Protein AF-A0A959YAI0-F1 (afdb_monomer)

Mean predicted aligned error: 2.91 Å

Foldseek 3Di:
DVLLVVQVVLLVVVLVVVLVPDDPDPVCVVLNVLVPPDDPLPQLSVQLVVCVVVVHDSNVCSVVSVVRVSVVSVVD

Structure (mmCIF, N/CA/C/O backbone):
data_AF-A0A959YAI0-F1
#
_entry.id   AF-A0A959YAI0-F1
#
loop_
_atom_site.group_PDB
_atom_site.id
_atom_site.type_symbol
_atom_site.label_atom_id
_atom_site.label_alt_id
_atom_site.label_comp_id
_atom_site.label_asym_id
_atom_site.label_entity_id
_atom_site.label_seq_id
_atom_site.pdbx_PDB_ins_code
_atom_site.Cartn_x
_atom_site.Cartn_y
_atom_site.Cartn_z
_atom_site.occupancy
_atom_site.B_iso_or_equiv
_atom_site.auth_seq_id
_atom_site.auth_comp_id
_atom_site.auth_asym_id
_atom_site.auth_atom_id
_atom_site.pdbx_PDB_model_num
ATOM 1 N N . MET A 1 1 ? -1.880 1.256 19.604 1.00 65.12 1 MET A N 1
ATOM 2 C CA . MET A 1 1 ? -0.794 0.635 18.805 1.00 65.12 1 MET A CA 1
ATOM 3 C C . MET A 1 1 ? -1.289 -0.506 17.918 1.00 65.12 1 MET A C 1
ATOM 5 O O . MET A 1 1 ? -0.753 -0.675 16.834 1.00 65.12 1 MET A O 1
ATOM 9 N N . GLU A 1 2 ? -2.323 -1.246 18.321 1.00 80.50 2 GLU A N 1
ATOM 10 C CA . GLU A 1 2 ? -2.871 -2.381 17.561 1.00 80.50 2 GLU A CA 1
ATOM 11 C C . GLU A 1 2 ? -3.462 -2.006 16.187 1.00 80.50 2 GLU A C 1
ATOM 13 O O . GLU A 1 2 ? -3.082 -2.603 15.185 1.00 80.50 2 GLU A O 1
ATOM 18 N N . VAL A 1 3 ? -4.277 -0.945 16.106 1.00 81.50 3 VAL A N 1
ATOM 19 C CA . VAL A 1 3 ? -4.871 -0.458 14.838 1.00 81.50 3 VAL A CA 1
ATOM 20 C C . VAL A 1 3 ? -3.804 -0.104 13.795 1.00 81.50 3 VAL A C 1
ATOM 22 O O . VAL A 1 3 ? -3.905 -0.487 12.633 1.00 81.50 3 VAL A O 1
ATOM 25 N N . LEU A 1 4 ? -2.729 0.568 14.219 1.00 86.56 4 LEU A N 1
ATOM 26 C CA . LEU A 1 4 ? -1.626 0.936 13.329 1.00 86.56 4 LEU A CA 1
ATOM 27 C C . LEU A 1 4 ? -0.892 -0.298 12.783 1.00 86.56 4 LEU A C 1
ATOM 29 O O . LEU A 1 4 ? -0.495 -0.319 11.621 1.00 86.56 4 LEU A O 1
ATOM 33 N N . ASN A 1 5 ? -0.725 -1.334 13.610 1.00 89.25 5 ASN A N 1
ATOM 34 C CA . ASN A 1 5 ? -0.122 -2.593 13.178 1.00 89.25 5 ASN A CA 1
ATOM 35 C C . ASN A 1 5 ? -1.021 -3.335 12.179 1.00 89.25 5 ASN A C 1
ATOM 37 O O . ASN A 1 5 ? -0.503 -3.872 11.202 1.00 89.25 5 ASN A O 1
ATOM 41 N N . ALA A 1 6 ? -2.342 -3.323 12.384 1.00 92.81 6 ALA A N 1
ATOM 42 C CA . ALA A 1 6 ? -3.300 -3.917 11.453 1.00 92.81 6 ALA A CA 1
ATOM 43 C C . ALA A 1 6 ? -3.277 -3.213 10.087 1.00 92.81 6 ALA A C 1
ATOM 45 O O . ALA A 1 6 ? -3.169 -3.869 9.054 1.00 92.81 6 ALA A O 1
ATOM 46 N N . HIS A 1 7 ? -3.283 -1.877 10.072 1.00 95.62 7 HIS A N 1
ATOM 47 C CA . HIS A 1 7 ? -3.151 -1.102 8.833 1.00 95.62 7 HIS A CA 1
ATOM 48 C C . HIS A 1 7 ? -1.830 -1.343 8.125 1.00 95.62 7 HIS A C 1
ATOM 50 O O . HIS A 1 7 ? -1.822 -1.532 6.913 1.00 95.62 7 HIS A O 1
ATOM 56 N N . ARG A 1 8 ? -0.721 -1.424 8.868 1.00 94.38 8 ARG A N 1
ATOM 57 C CA . ARG A 1 8 ? 0.571 -1.780 8.276 1.00 94.38 8 ARG A CA 1
ATOM 58 C C . ARG A 1 8 ? 0.508 -3.143 7.588 1.00 94.38 8 ARG A C 1
ATOM 60 O O . ARG A 1 8 ? 0.959 -3.254 6.458 1.00 94.38 8 ARG A O 1
ATOM 67 N N . ALA A 1 9 ? -0.087 -4.153 8.224 1.00 95.06 9 ALA A N 1
ATOM 68 C CA . ALA A 1 9 ? -0.22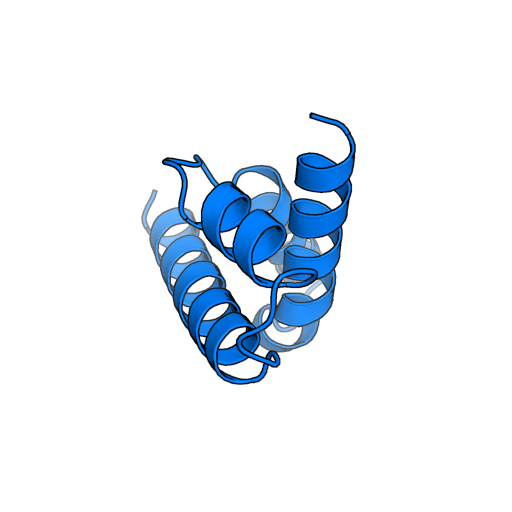2 -5.477 7.618 1.00 95.06 9 ALA A CA 1
ATOM 69 C C . ALA A 1 9 ? -1.033 -5.445 6.309 1.00 95.06 9 ALA A C 1
ATOM 71 O O . ALA A 1 9 ? -0.619 -6.058 5.328 1.00 95.06 9 ALA A O 1
ATOM 72 N N . ARG A 1 10 ? -2.137 -4.684 6.263 1.00 96.56 10 ARG A N 1
ATOM 73 C CA . ARG A 1 10 ? -2.931 -4.489 5.034 1.00 96.56 10 ARG A CA 1
ATOM 74 C C . ARG A 1 10 ? -2.124 -3.811 3.926 1.00 96.56 10 ARG A C 1
ATOM 76 O O . ARG A 1 10 ? -2.169 -4.253 2.782 1.00 96.56 10 ARG A O 1
ATOM 83 N N . ILE A 1 11 ? -1.373 -2.763 4.273 1.00 97.31 11 ILE A N 1
ATOM 84 C CA . ILE A 1 11 ? -0.522 -2.019 3.334 1.00 97.31 11 ILE A CA 1
ATOM 85 C C . ILE A 1 11 ? 0.547 -2.936 2.739 1.00 97.31 11 ILE A C 1
ATOM 87 O O . ILE A 1 11 ? 0.681 -2.976 1.521 1.00 97.31 11 ILE A O 1
ATOM 91 N N . GLU A 1 12 ? 1.266 -3.699 3.567 1.00 95.94 12 GLU A N 1
ATOM 92 C CA . GLU A 1 12 ? 2.318 -4.601 3.076 1.00 95.94 12 GLU A CA 1
ATOM 93 C C . GLU A 1 12 ? 1.741 -5.724 2.207 1.00 95.94 12 GLU A C 1
ATOM 95 O O . GLU A 1 12 ? 2.266 -6.002 1.132 1.00 95.94 12 GLU A O 1
ATOM 100 N N . ALA A 1 13 ? 0.613 -6.323 2.605 1.00 96.69 13 ALA A N 1
ATOM 101 C CA . ALA A 1 13 ? -0.052 -7.340 1.792 1.00 96.69 13 ALA A CA 1
ATOM 102 C C . ALA A 1 13 ? -0.470 -6.787 0.418 1.00 96.69 13 ALA A C 1
ATOM 104 O O . ALA A 1 13 ? -0.260 -7.427 -0.614 1.00 96.69 13 ALA A O 1
ATOM 105 N N . ARG A 1 14 ? -1.027 -5.569 0.389 1.00 97.19 14 ARG A N 1
ATOM 106 C CA . ARG A 1 14 ? -1.420 -4.909 -0.858 1.00 97.19 14 ARG A CA 1
ATOM 107 C C . ARG A 1 14 ? -0.214 -4.528 -1.719 1.00 97.19 14 ARG A C 1
ATOM 109 O O . ARG A 1 14 ? -0.308 -4.655 -2.942 1.00 97.19 14 ARG A O 1
ATOM 116 N N . LEU A 1 15 ? 0.876 -4.067 -1.102 1.00 95.94 15 LEU A N 1
ATOM 117 C CA . LEU A 1 15 ? 2.131 -3.725 -1.772 1.00 95.94 15 LEU A CA 1
ATOM 118 C C . LEU A 1 15 ? 2.741 -4.952 -2.445 1.00 95.94 15 LEU A C 1
ATOM 120 O O . LEU A 1 15 ? 3.040 -4.884 -3.633 1.00 95.94 15 LEU A O 1
ATOM 124 N N . GLN A 1 16 ? 2.825 -6.082 -1.741 1.00 95.25 16 GLN A N 1
ATOM 125 C CA . GLN A 1 16 ? 3.332 -7.325 -2.324 1.00 95.25 16 GLN A CA 1
ATOM 126 C C . GLN A 1 16 ? 2.469 -7.810 -3.487 1.00 95.25 16 GLN A C 1
ATOM 128 O O . GLN A 1 16 ? 2.995 -8.173 -4.537 1.00 95.25 16 GLN A O 1
ATOM 133 N N . ALA A 1 17 ? 1.140 -7.763 -3.345 1.00 96.50 17 ALA A N 1
ATOM 134 C CA . ALA A 1 17 ? 0.236 -8.107 -4.440 1.00 96.50 17 ALA A CA 1
ATOM 135 C C . ALA A 1 17 ? 0.418 -7.180 -5.656 1.00 96.50 17 ALA A C 1
ATOM 137 O O . ALA A 1 17 ? 0.335 -7.631 -6.796 1.00 96.50 17 ALA A O 1
ATOM 138 N N . TRP A 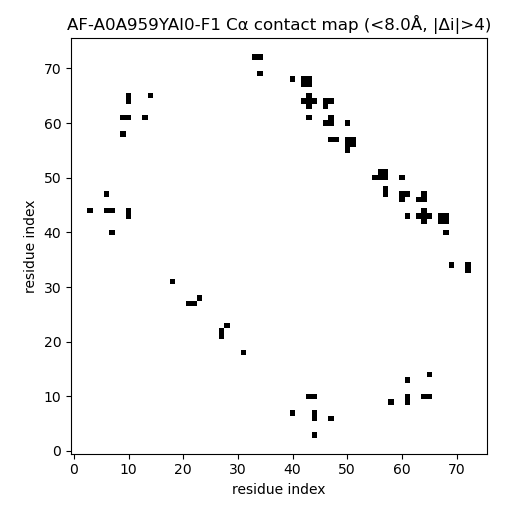1 18 ? 0.680 -5.888 -5.428 1.00 95.06 18 TRP A N 1
ATOM 139 C CA . TRP A 1 18 ? 0.969 -4.937 -6.500 1.00 95.06 18 TRP A CA 1
ATOM 140 C C . TRP A 1 18 ? 2.321 -5.213 -7.165 1.00 95.06 18 TRP A C 1
ATOM 142 O O . TRP A 1 18 ? 2.364 -5.330 -8.385 1.00 95.06 18 TRP A O 1
ATOM 152 N N . GLN A 1 19 ? 3.398 -5.383 -6.394 1.00 93.62 19 GLN A N 1
ATOM 153 C CA . GLN A 1 19 ? 4.730 -5.702 -6.918 1.00 93.62 19 GLN A CA 1
ATOM 154 C C . GLN A 1 19 ? 4.713 -6.991 -7.747 1.00 93.62 19 GLN A C 1
ATOM 156 O O . GLN A 1 19 ? 5.253 -7.010 -8.846 1.00 93.62 19 GLN A O 1
ATOM 161 N N . ALA A 1 20 ? 4.013 -8.029 -7.281 1.00 94.50 20 ALA A N 1
ATOM 162 C CA . ALA A 1 20 ? 3.854 -9.285 -8.014 1.00 94.50 20 A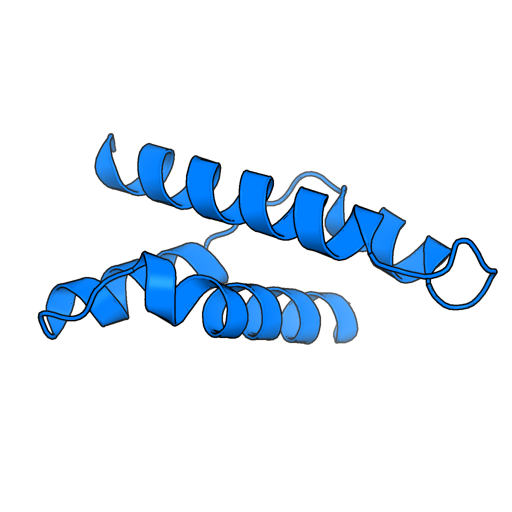LA A CA 1
ATOM 163 C C . ALA A 1 20 ? 3.080 -9.143 -9.339 1.00 94.50 20 ALA A C 1
ATOM 165 O O . ALA A 1 20 ? 3.130 -10.042 -10.175 1.00 94.50 20 ALA A O 1
ATOM 166 N N . SER A 1 21 ? 2.345 -8.042 -9.532 1.00 94.50 21 SER A N 1
ATOM 167 C CA . SER A 1 21 ? 1.631 -7.750 -10.780 1.00 94.50 21 SER A CA 1
ATOM 168 C C . SER A 1 21 ? 2.451 -6.932 -11.784 1.00 94.50 21 SER A C 1
ATOM 170 O O . SER A 1 21 ? 1.998 -6.736 -12.913 1.00 94.50 21 SER A O 1
ATOM 172 N N . LEU A 1 22 ? 3.629 -6.435 -11.391 1.00 91.25 22 LEU A N 1
ATOM 173 C CA . LEU A 1 22 ? 4.490 -5.634 -12.258 1.00 91.25 22 LEU A CA 1
ATOM 174 C C . LEU A 1 22 ? 5.348 -6.520 -13.176 1.00 91.25 22 LEU A C 1
ATOM 176 O O . LEU A 1 22 ? 5.724 -7.626 -12.786 1.00 91.25 22 LEU A O 1
ATOM 180 N N . PRO A 1 23 ? 5.698 -6.038 -14.383 1.00 93.88 23 PRO A N 1
ATOM 181 C CA . PRO A 1 23 ? 6.707 -6.683 -15.215 1.00 93.88 23 PRO A CA 1
ATOM 182 C C . PRO A 1 23 ? 8.062 -6.752 -14.502 1.00 93.88 23 PRO A C 1
ATOM 184 O O . PRO A 1 23 ? 8.501 -5.775 -13.897 1.00 93.88 23 PRO A O 1
ATOM 187 N N . ASP A 1 24 ? 8.744 -7.889 -14.617 1.00 88.75 24 ASP A N 1
ATOM 188 C CA . ASP A 1 24 ? 10.117 -8.054 -14.132 1.00 88.75 24 ASP A CA 1
ATOM 189 C C . ASP A 1 24 ? 11.107 -7.565 -15.202 1.00 88.75 24 ASP A C 1
ATOM 191 O O . ASP A 1 24 ? 11.638 -8.339 -16.001 1.00 88.75 24 ASP A O 1
ATOM 195 N N . ASP A 1 25 ? 11.270 -6.243 -15.289 1.00 94.12 25 ASP A N 1
ATOM 196 C CA . ASP A 1 25 ? 12.181 -5.589 -16.226 1.00 94.12 25 ASP A CA 1
ATOM 197 C C . ASP A 1 25 ? 12.998 -4.457 -15.574 1.00 94.12 25 ASP A C 1
ATOM 199 O O . ASP A 1 25 ? 12.813 -4.081 -14.412 1.00 94.12 25 ASP A O 1
ATOM 203 N N . GLY A 1 26 ? 13.938 -3.899 -16.343 1.00 93.44 26 GLY A N 1
ATOM 204 C CA . GLY A 1 26 ? 14.848 -2.858 -15.864 1.00 93.44 26 GLY A CA 1
ATOM 205 C C . GLY A 1 26 ? 14.178 -1.531 -15.485 1.00 93.44 26 GLY A C 1
ATOM 206 O O . GLY A 1 26 ? 14.830 -0.704 -14.851 1.00 93.44 26 GLY A O 1
ATOM 207 N N . LEU A 1 27 ? 12.910 -1.313 -15.853 1.00 93.00 27 LEU A N 1
ATOM 208 C CA . LEU A 1 27 ? 12.158 -0.118 -15.480 1.00 93.00 27 LEU A CA 1
ATOM 209 C C . LEU A 1 27 ? 11.496 -0.285 -14.107 1.00 93.00 27 LEU A C 1
ATOM 211 O O . LEU A 1 27 ? 11.567 0.629 -13.285 1.00 93.00 27 LEU A O 1
ATOM 215 N N . TYR A 1 28 ? 10.877 -1.438 -13.844 1.00 93.50 28 TYR A N 1
ATOM 216 C CA . TYR A 1 28 ? 10.125 -1.667 -12.603 1.00 93.50 28 TYR A CA 1
ATOM 217 C C . TYR A 1 28 ? 10.977 -2.222 -11.456 1.00 93.50 28 TYR A C 1
ATOM 219 O O . TYR A 1 28 ? 10.669 -1.949 -10.292 1.00 93.50 28 TYR A O 1
ATOM 227 N N . ALA A 1 29 ? 12.074 -2.931 -11.742 1.00 91.81 29 ALA A N 1
ATOM 228 C CA . ALA A 1 29 ? 12.942 -3.495 -10.704 1.00 91.81 29 ALA A CA 1
ATOM 229 C C . ALA A 1 29 ? 13.496 -2.443 -9.711 1.00 91.81 29 ALA A C 1
ATOM 231 O O . ALA A 1 29 ? 13.438 -2.686 -8.501 1.00 91.81 29 ALA A O 1
ATOM 232 N N . PRO A 1 30 ? 13.958 -1.246 -10.141 1.00 92.38 30 PRO A N 1
ATOM 233 C CA . PRO A 1 30 ? 14.388 -0.201 -9.208 1.00 92.38 30 PRO A CA 1
ATOM 234 C C . PRO A 1 30 ? 13.253 0.329 -8.322 1.00 92.38 30 PRO A C 1
ATOM 236 O O . PRO A 1 30 ? 13.476 0.636 -7.151 1.00 92.38 30 PRO A O 1
ATOM 239 N N . MET A 1 31 ? 12.029 0.415 -8.858 1.00 92.12 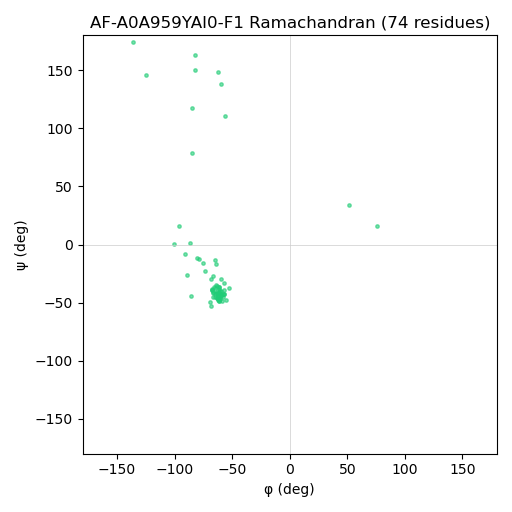31 MET A N 1
ATOM 240 C CA . MET A 1 31 ? 10.855 0.851 -8.095 1.00 92.12 31 MET A CA 1
ATOM 241 C C . MET A 1 31 ? 10.496 -0.164 -7.007 1.00 92.12 31 MET A C 1
ATOM 243 O O . MET A 1 31 ? 10.253 0.225 -5.866 1.00 92.12 31 MET A O 1
ATOM 247 N N . ALA A 1 32 ? 10.486 -1.457 -7.350 1.00 91.00 32 ALA A N 1
ATOM 248 C CA . ALA A 1 32 ? 10.238 -2.532 -6.395 1.00 91.00 32 ALA A CA 1
ATOM 249 C C . ALA A 1 32 ? 11.293 -2.532 -5.278 1.00 91.00 32 ALA A C 1
ATOM 251 O O . ALA A 1 32 ? 10.929 -2.512 -4.105 1.00 91.00 32 ALA A O 1
ATOM 252 N N . TYR A 1 33 ? 12.575 -2.424 -5.643 1.00 90.69 33 TYR A N 1
ATOM 253 C CA . TYR A 1 33 ? 13.683 -2.339 -4.691 1.00 90.69 33 TYR A CA 1
ATOM 254 C C . TYR A 1 33 ? 13.525 -1.185 -3.691 1.00 90.69 33 TYR A C 1
ATOM 256 O O . TYR A 1 33 ? 13.675 -1.395 -2.489 1.00 90.69 33 TYR A O 1
ATOM 264 N N . LEU A 1 34 ? 13.201 0.027 -4.161 1.00 91.75 34 LEU A N 1
ATOM 265 C CA . LEU A 1 34 ? 13.006 1.185 -3.280 1.00 91.75 34 LEU A CA 1
ATOM 266 C C . LEU A 1 34 ? 11.883 0.951 -2.265 1.00 91.75 34 LEU A C 1
ATOM 268 O O . LEU A 1 34 ? 12.015 1.315 -1.097 1.00 91.75 34 LEU A O 1
ATOM 272 N N . LEU A 1 35 ? 10.791 0.322 -2.698 1.00 91.75 35 LEU A N 1
ATOM 273 C CA . LEU A 1 35 ? 9.637 0.054 -1.844 1.00 91.75 35 LEU A CA 1
ATOM 274 C C . LEU A 1 35 ? 9.883 -1.064 -0.830 1.00 91.75 35 LEU A C 1
ATOM 276 O O . LEU A 1 35 ? 9.213 -1.059 0.202 1.00 91.75 35 LEU A O 1
ATOM 280 N N . ASP A 1 36 ? 10.835 -1.963 -1.082 1.00 91.56 36 ASP A N 1
ATOM 281 C CA . ASP A 1 36 ? 11.233 -3.038 -0.163 1.00 91.56 36 ASP A CA 1
ATOM 282 C C . ASP A 1 36 ? 12.185 -2.568 0.947 1.00 91.56 36 ASP A C 1
ATOM 284 O O . ASP A 1 36 ? 12.421 -3.285 1.925 1.00 91.56 36 ASP A O 1
ATOM 288 N N . LEU A 1 37 ? 12.733 -1.354 0.833 1.00 92.50 37 LEU A N 1
ATOM 289 C CA . LEU A 1 37 ? 13.573 -0.787 1.881 1.00 92.50 37 LEU A CA 1
ATOM 290 C C . LEU A 1 37 ? 12.782 -0.605 3.189 1.00 92.50 37 LEU A C 1
ATOM 292 O O . LEU A 1 37 ? 11.583 -0.309 3.166 1.00 92.50 37 LEU A O 1
ATOM 296 N N . PRO A 1 38 ? 13.441 -0.720 4.361 1.00 91.12 38 PRO A N 1
ATOM 297 C CA . PRO A 1 38 ? 12.777 -0.540 5.646 1.00 91.12 38 PRO A CA 1
ATOM 298 C C . PRO A 1 38 ? 12.077 0.821 5.752 1.00 91.12 38 PRO A C 1
ATOM 300 O O . PRO A 1 38 ? 12.715 1.866 5.881 1.00 91.12 38 PRO A O 1
ATOM 303 N N . ALA A 1 39 ? 10.745 0.802 5.761 1.00 90.12 39 ALA A N 1
ATOM 304 C CA . ALA A 1 39 ? 9.915 1.995 5.825 1.00 90.12 39 ALA A CA 1
ATOM 305 C C . ALA A 1 39 ? 8.938 1.927 7.002 1.00 90.12 39 ALA A C 1
ATOM 307 O O . ALA A 1 39 ? 8.410 0.879 7.366 1.00 90.12 39 ALA A O 1
ATOM 308 N N . LYS A 1 40 ? 8.649 3.086 7.601 1.00 91.06 40 LYS A N 1
ATOM 309 C CA . LYS A 1 40 ? 7.671 3.186 8.700 1.00 91.06 40 LYS A CA 1
ATOM 310 C C . LYS A 1 40 ? 6.217 3.172 8.214 1.00 91.06 40 LYS A C 1
ATOM 312 O O . LYS A 1 40 ? 5.318 3.078 9.044 1.00 91.06 40 LYS A O 1
ATOM 317 N N . ARG A 1 41 ? 5.988 3.337 6.903 1.00 93.81 41 ARG A N 1
ATOM 318 C CA . ARG A 1 41 ? 4.657 3.404 6.265 1.00 93.81 41 ARG A CA 1
ATOM 319 C C . ARG A 1 41 ? 3.702 4.420 6.912 1.00 93.81 41 ARG A C 1
ATOM 321 O O . ARG A 1 41 ? 2.495 4.216 6.968 1.00 93.81 41 ARG A O 1
ATOM 328 N N . VAL A 1 42 ? 4.238 5.536 7.412 1.00 94.62 42 VAL A N 1
ATOM 329 C CA . VAL A 1 42 ? 3.457 6.538 8.168 1.00 94.62 42 VAL A CA 1
ATOM 330 C C . VAL A 1 42 ? 2.388 7.193 7.294 1.00 94.62 42 VAL A C 1
ATOM 332 O O . VAL A 1 42 ? 1.261 7.377 7.741 1.00 94.62 42 VAL A O 1
ATOM 335 N N . ARG A 1 43 ? 2.730 7.530 6.046 1.00 95.88 43 ARG A N 1
ATOM 336 C CA . ARG A 1 43 ? 1.831 8.213 5.105 1.00 95.88 43 ARG A CA 1
ATOM 337 C C . ARG A 1 43 ? 0.662 7.328 4.658 1.00 95.88 43 ARG A C 1
ATOM 339 O O . ARG A 1 43 ? -0.468 7.757 4.867 1.00 95.88 43 ARG A O 1
ATOM 346 N N . PRO A 1 44 ? 0.880 6.100 4.145 1.00 97.44 44 PRO A N 1
ATOM 347 C CA . PRO A 1 44 ? -0.230 5.216 3.801 1.00 97.44 44 PRO A CA 1
ATOM 348 C C . PRO A 1 44 ? -1.087 4.864 5.025 1.00 97.44 44 PRO A C 1
ATOM 350 O O . PRO A 1 44 ? -2.310 4.846 4.924 1.00 97.44 44 PRO A O 1
ATOM 353 N N . ALA A 1 45 ? -0.492 4.678 6.210 1.00 96.94 45 ALA A N 1
ATOM 354 C CA . ALA A 1 45 ? -1.267 4.458 7.431 1.00 96.94 45 ALA A CA 1
ATOM 355 C C . ALA A 1 45 ? -2.144 5.667 7.805 1.00 96.94 45 ALA A C 1
ATOM 357 O O . ALA A 1 45 ? -3.292 5.486 8.204 1.00 96.94 45 ALA A O 1
ATOM 358 N N . ALA A 1 46 ? -1.639 6.895 7.647 1.00 96.81 46 ALA A N 1
ATOM 359 C CA . ALA A 1 46 ? -2.424 8.109 7.869 1.00 96.81 46 ALA A CA 1
ATOM 360 C C . ALA A 1 46 ? -3.599 8.226 6.885 1.00 96.81 46 ALA A C 1
ATOM 362 O O . ALA A 1 46 ? -4.678 8.659 7.282 1.00 96.81 46 ALA A O 1
ATOM 363 N N . THR A 1 47 ? -3.426 7.790 5.634 1.00 97.81 47 THR A N 1
ATOM 364 C CA . THR A 1 47 ? -4.510 7.719 4.643 1.00 97.81 47 THR A CA 1
ATOM 365 C C . THR A 1 47 ? -5.625 6.778 5.089 1.00 97.81 47 THR A C 1
ATOM 367 O O . THR A 1 47 ? -6.795 7.157 5.043 1.00 97.81 47 THR A O 1
ATOM 370 N N . LEU A 1 48 ? -5.275 5.577 5.564 1.00 98.00 48 LEU A N 1
ATOM 371 C CA . LEU A 1 48 ? -6.261 4.605 6.046 1.00 98.00 48 LEU A CA 1
ATOM 372 C C . LEU A 1 48 ? -6.989 5.109 7.296 1.00 98.00 48 LEU A C 1
ATOM 374 O O . LEU A 1 48 ? -8.215 5.069 7.344 1.00 98.00 48 LEU A O 1
ATOM 378 N N . LEU A 1 49 ? -6.257 5.672 8.261 1.00 96.69 49 LEU A N 1
ATOM 379 C CA . LEU A 1 49 ? -6.849 6.277 9.460 1.00 96.69 49 LEU A CA 1
ATOM 380 C C . LEU A 1 49 ? -7.778 7.449 9.116 1.00 96.69 49 LEU A C 1
ATOM 382 O O . LEU A 1 49 ? -8.827 7.606 9.733 1.00 96.69 49 LEU A O 1
ATOM 386 N N . GLY A 1 50 ? -7.412 8.268 8.126 1.00 97.00 50 GLY A N 1
ATOM 387 C CA . GLY A 1 50 ? -8.268 9.337 7.620 1.00 97.00 50 GLY A CA 1
ATOM 388 C C . GLY A 1 50 ? -9.565 8.796 7.020 1.00 97.00 50 GLY A C 1
ATOM 389 O O . GLY A 1 50 ? -10.631 9.336 7.293 1.00 97.00 50 GLY A O 1
ATOM 390 N N . CYS A 1 51 ? -9.495 7.701 6.257 1.00 97.75 51 CYS A N 1
ATOM 391 C CA . CYS A 1 51 ? -10.679 7.030 5.726 1.00 97.75 51 CYS A CA 1
ATOM 392 C C . CYS A 1 51 ? -11.618 6.561 6.852 1.00 97.75 51 CYS A C 1
ATOM 394 O O . CYS A 1 51 ? -12.804 6.892 6.830 1.00 97.75 51 CYS A O 1
ATOM 396 N N . GLU A 1 52 ? -11.081 5.883 7.872 1.00 96.31 52 GLU A N 1
ATOM 397 C CA . GLU A 1 52 ? -11.856 5.415 9.036 1.00 96.31 52 GLU A CA 1
ATOM 398 C C . GLU A 1 52 ? -12.487 6.560 9.818 1.00 96.31 52 GLU A C 1
ATOM 400 O O . GLU A 1 52 ? -13.643 6.468 10.228 1.00 96.31 52 GLU A O 1
ATOM 405 N N . LEU A 1 53 ? -11.742 7.651 10.013 1.00 97.31 53 LEU A N 1
ATOM 406 C CA . LEU A 1 53 ? -12.205 8.820 10.757 1.00 97.31 53 LEU A CA 1
ATOM 407 C C . LEU A 1 53 ? -13.495 9.403 10.163 1.00 97.31 53 LEU A C 1
ATOM 409 O O . LEU A 1 53 ? -14.343 9.900 10.902 1.00 97.31 53 LEU A O 1
ATOM 413 N N . PHE A 1 54 ? -13.659 9.313 8.843 1.00 97.56 54 PHE A N 1
ATOM 414 C CA . PHE A 1 54 ? -14.856 9.761 8.130 1.00 97.56 54 PHE A CA 1
ATOM 415 C C . PHE A 1 54 ? -15.864 8.630 7.854 1.00 97.56 54 PHE A C 1
ATOM 417 O O . PHE A 1 54 ? -16.767 8.800 7.036 1.00 97.56 54 PHE A O 1
ATOM 424 N N . GLY A 1 55 ? -15.741 7.488 8.540 1.00 97.50 55 GLY A N 1
ATOM 425 C CA . GLY A 1 55 ? -16.662 6.350 8.440 1.00 97.50 55 GLY A CA 1
ATOM 426 C C . GLY A 1 55 ? -16.497 5.505 7.174 1.00 97.50 55 GLY A C 1
ATOM 427 O O . GLY A 1 55 ? -17.404 4.753 6.819 1.00 97.50 55 GLY A O 1
ATOM 428 N N . GLY A 1 56 ? -15.375 5.648 6.469 1.00 97.44 56 GLY A N 1
ATOM 429 C CA . GLY A 1 56 ? -15.046 4.856 5.291 1.00 97.44 56 GLY A CA 1
ATOM 430 C C . GLY A 1 56 ? -14.434 3.497 5.632 1.00 97.44 56 GLY A C 1
ATOM 431 O O . GLY A 1 56 ? -13.951 3.264 6.738 1.00 97.44 56 GLY A O 1
ATOM 432 N N . ASP A 1 57 ? -14.447 2.605 4.642 1.00 97.25 57 ASP A N 1
ATOM 433 C CA . ASP A 1 57 ? -13.774 1.308 4.700 1.00 97.25 57 ASP A CA 1
ATOM 434 C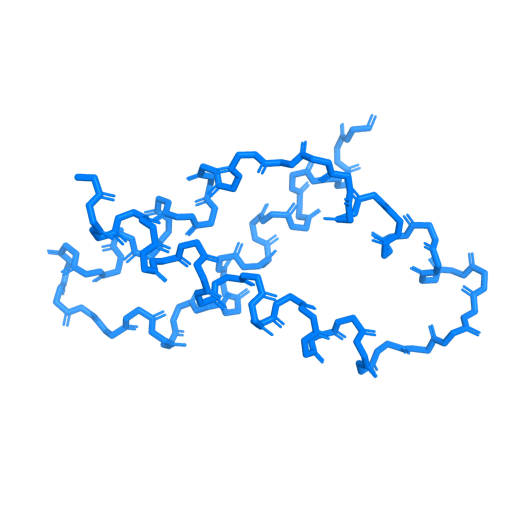 C . ASP A 1 57 ? -12.294 1.459 4.281 1.00 97.25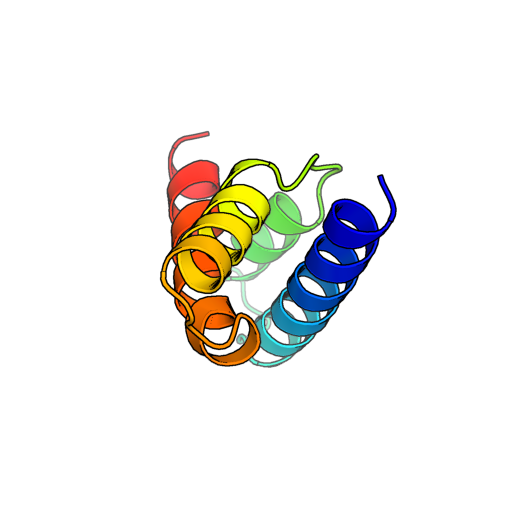 57 ASP A C 1
ATOM 436 O O . ASP A 1 57 ? -12.034 1.813 3.123 1.00 97.25 57 ASP A O 1
ATOM 440 N N . PRO A 1 58 ? -11.324 1.180 5.175 1.00 96.44 58 PRO A N 1
ATOM 441 C CA . PRO A 1 58 ? -9.891 1.239 4.881 1.00 96.44 58 PRO A CA 1
ATOM 442 C C . PRO A 1 58 ? -9.474 0.432 3.663 1.00 96.44 58 PRO A C 1
ATOM 444 O O . PRO A 1 58 ? -8.598 0.866 2.916 1.00 96.44 58 PRO A O 1
ATOM 447 N N . ASP A 1 59 ? -10.087 -0.732 3.445 1.00 96.44 59 ASP A N 1
ATOM 448 C CA . ASP A 1 59 ? -9.673 -1.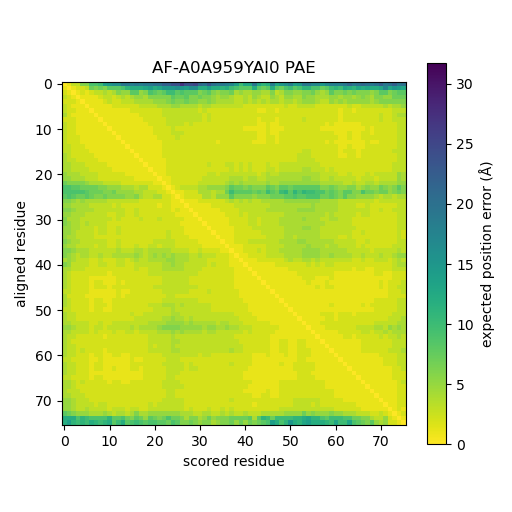632 2.372 1.00 96.44 59 ASP A CA 1
ATOM 449 C C . ASP A 1 59 ? -9.950 -0.996 1.000 1.00 96.44 59 ASP A C 1
ATOM 451 O O . ASP A 1 59 ? -9.199 -1.190 0.043 1.00 96.44 59 ASP A O 1
ATOM 455 N N . ARG A 1 60 ? -10.951 -0.107 0.922 1.00 97.38 60 ARG A N 1
ATOM 456 C CA . ARG A 1 60 ? -11.248 0.703 -0.271 1.00 97.38 60 ARG A CA 1
ATOM 457 C C . ARG A 1 60 ? -10.268 1.857 -0.491 1.00 97.38 60 ARG A C 1
ATOM 459 O O . ARG A 1 60 ? -10.241 2.419 -1.583 1.00 97.38 60 ARG A O 1
ATOM 466 N N . ALA A 1 61 ? -9.483 2.225 0.520 1.00 98.06 61 ALA A N 1
ATOM 467 C CA . ALA A 1 61 ? -8.489 3.295 0.455 1.00 98.06 61 ALA A CA 1
ATOM 468 C C . ALA A 1 61 ? -7.052 2.776 0.257 1.00 98.06 61 ALA A C 1
ATOM 470 O O . ALA A 1 61 ? -6.125 3.584 0.172 1.00 98.06 61 ALA A O 1
ATOM 471 N N . LEU A 1 62 ? -6.850 1.457 0.150 1.00 98.12 62 LEU A N 1
ATOM 472 C CA . LEU A 1 62 ? -5.523 0.851 0.018 1.00 98.12 62 LEU A CA 1
ATOM 473 C C . LEU A 1 62 ? -4.759 1.338 -1.217 1.00 98.12 62 LEU A C 1
ATOM 475 O O . LEU A 1 62 ? -3.592 1.700 -1.101 1.00 98.12 62 LEU A O 1
ATOM 479 N N . ASP A 1 63 ? -5.408 1.428 -2.377 1.00 97.94 63 ASP A N 1
ATOM 480 C CA . ASP A 1 63 ? -4.753 1.901 -3.605 1.00 97.94 63 ASP A CA 1
ATOM 481 C C . ASP A 1 63 ? -4.351 3.378 -3.508 1.00 97.94 63 ASP A C 1
ATOM 483 O O . ASP A 1 63 ? -3.272 3.765 -3.957 1.00 97.94 63 ASP A O 1
ATOM 487 N N . ALA A 1 64 ? -5.176 4.201 -2.852 1.00 98.06 64 ALA A N 1
ATOM 488 C CA . ALA A 1 64 ? -4.841 5.596 -2.580 1.00 98.06 64 ALA A CA 1
ATOM 489 C C . ALA A 1 64 ? -3.662 5.712 -1.598 1.00 98.06 64 ALA A C 1
ATOM 491 O O . ALA A 1 64 ? -2.768 6.538 -1.793 1.00 98.06 64 ALA A O 1
ATOM 492 N N . ALA A 1 65 ? -3.628 4.864 -0.567 1.00 98.00 65 ALA A N 1
ATOM 493 C CA . ALA A 1 65 ? -2.527 4.790 0.385 1.00 98.00 65 ALA A CA 1
ATOM 494 C C . ALA A 1 65 ? -1.213 4.379 -0.308 1.00 98.00 65 ALA A C 1
ATOM 496 O O . ALA A 1 65 ? -0.192 5.045 -0.127 1.00 98.00 65 ALA A O 1
ATOM 497 N N . LEU A 1 66 ? -1.244 3.343 -1.156 1.00 96.94 66 LEU A N 1
ATOM 498 C CA . LEU A 1 66 ? -0.096 2.927 -1.968 1.00 96.94 66 LEU A CA 1
ATOM 499 C C . LEU A 1 66 ? 0.357 4.038 -2.920 1.00 96.94 66 LEU A C 1
ATOM 501 O O . LEU A 1 66 ? 1.551 4.305 -3.003 1.00 96.94 66 LEU A O 1
ATOM 505 N N . GLY A 1 67 ? -0.572 4.725 -3.590 1.00 96.44 67 GLY A N 1
ATOM 506 C CA . GLY A 1 67 ? -0.253 5.849 -4.474 1.00 96.44 67 GLY A CA 1
ATOM 507 C C . GLY A 1 67 ? 0.519 6.969 -3.767 1.00 96.44 67 GLY A C 1
ATOM 508 O O . GLY A 1 67 ? 1.476 7.507 -4.321 1.00 96.44 67 GLY A O 1
ATOM 509 N N . ILE A 1 68 ? 0.162 7.277 -2.517 1.00 96.62 68 ILE A N 1
ATOM 510 C CA . ILE A 1 68 ? 0.880 8.261 -1.692 1.00 96.62 68 ILE A CA 1
ATOM 511 C C . ILE A 1 68 ? 2.297 7.784 -1.352 1.00 96.62 68 ILE A C 1
ATOM 513 O O . ILE A 1 68 ? 3.240 8.576 -1.400 1.00 96.62 68 ILE A O 1
ATOM 517 N N . GLU A 1 69 ? 2.466 6.508 -1.010 1.00 95.75 69 GLU A N 1
ATOM 518 C CA . GLU A 1 69 ? 3.785 5.939 -0.711 1.00 95.75 69 GLU A CA 1
ATOM 519 C C . GLU A 1 69 ? 4.672 5.877 -1.965 1.00 95.75 69 GLU A C 1
ATOM 521 O O . GLU A 1 69 ? 5.861 6.191 -1.894 1.00 95.75 69 GLU A O 1
ATOM 526 N N . LEU A 1 70 ? 4.096 5.553 -3.125 1.00 94.12 70 LEU A N 1
ATOM 527 C CA . LEU A 1 70 ? 4.782 5.585 -4.418 1.00 94.12 70 LEU A CA 1
ATOM 528 C C . LEU A 1 70 ? 5.258 6.993 -4.762 1.00 94.12 70 LEU A C 1
ATOM 530 O O . LEU A 1 70 ? 6.428 7.191 -5.084 1.00 94.12 70 LEU A O 1
ATOM 534 N N . PHE A 1 71 ? 4.372 7.981 -4.636 1.00 94.50 71 PHE A N 1
ATOM 535 C CA . PHE A 1 71 ? 4.718 9.377 -4.872 1.00 94.50 71 PHE A CA 1
ATOM 536 C C . PHE A 1 71 ? 5.815 9.860 -3.918 1.00 94.50 71 PHE A C 1
ATOM 538 O O . PHE A 1 71 ? 6.733 10.562 -4.332 1.00 94.50 71 PHE A O 1
ATOM 545 N N . HIS A 1 72 ? 5.765 9.447 -2.649 1.00 93.69 72 HIS A N 1
ATOM 546 C CA . HIS A 1 72 ? 6.824 9.757 -1.699 1.00 93.69 72 HIS A CA 1
ATOM 547 C C . HIS A 1 72 ? 8.178 9.173 -2.128 1.00 93.69 72 HIS A C 1
ATOM 549 O O . HIS A 1 72 ? 9.171 9.900 -2.100 1.00 93.69 72 HIS A O 1
ATOM 555 N N . ASN A 1 73 ? 8.217 7.902 -2.540 1.00 91.88 73 ASN A N 1
ATOM 556 C CA . ASN A 1 73 ? 9.455 7.239 -2.957 1.00 91.88 73 ASN A CA 1
ATOM 557 C C . ASN A 1 73 ? 10.017 7.798 -4.271 1.00 91.88 73 ASN A C 1
ATOM 559 O O . ASN A 1 73 ? 11.229 7.836 -4.428 1.00 91.88 73 ASN A O 1
ATOM 563 N N . PHE A 1 74 ? 9.170 8.293 -5.178 1.00 88.19 74 PHE A N 1
ATOM 564 C CA . PHE A 1 74 ? 9.617 8.973 -6.400 1.00 88.19 74 PHE A CA 1
ATOM 565 C C . PHE A 1 74 ? 10.468 10.227 -6.122 1.00 88.19 74 PHE A C 1
ATOM 567 O O . PHE A 1 74 ? 11.323 10.580 -6.927 1.00 88.19 74 PHE A O 1
ATOM 574 N N . THR A 1 75 ? 10.236 10.917 -5.002 1.00 81.06 75 THR A N 1
ATOM 575 C CA . THR A 1 75 ? 10.942 12.170 -4.667 1.00 81.06 75 THR A CA 1
ATOM 576 C C . THR A 1 75 ? 12.273 11.986 -3.927 1.00 81.06 75 THR A C 1
ATOM 578 O O . THR A 1 75 ? 12.878 12.990 -3.548 1.00 81.06 75 THR A O 1
ATOM 581 N N . LEU A 1 76 ? 12.691 10.743 -3.669 1.00 79.31 76 LEU A N 1
ATOM 582 C CA . 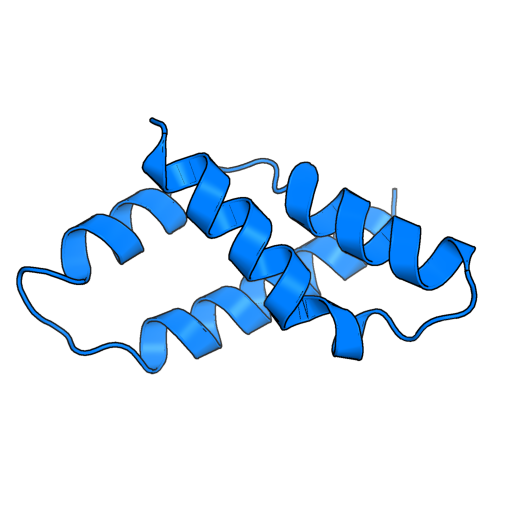LEU A 1 76 ? 13.927 10.397 -2.953 1.00 79.31 76 LEU A CA 1
ATOM 583 C C . LEU A 1 76 ? 15.090 10.174 -3.925 1.00 79.31 76 LEU A C 1
ATOM 585 O O . LEU A 1 76 ? 16.210 10.598 -3.563 1.00 79.31 76 LEU A O 1
#

pLDDT: mean 93.56, std 5.28, range [65.12, 98.12]

Nearest PDB structures (foldseek):
  5jfq-assembly1_A  TM=8.910E-01  e=1.090E-01  Geoglobus acetivorans
  2ftz-assembly1_A-2  TM=8.734E-01  e=2.683E-01  Thermotoga maritima MSB8
  4wk5-assembly1_A-2  T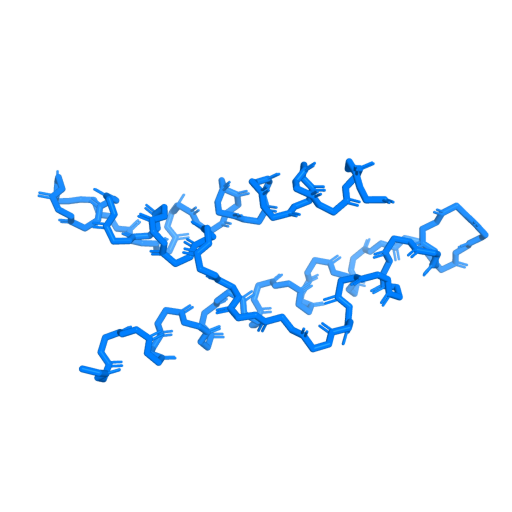M=8.779E-01  e=5.857E-01  Thermotoga neapolitana DSM 4359
  4fp4-assembly1_B  TM=7.609E-01  e=4.514E+00  Pyrobaculum calidifontis JCM 11548

Solvent-accessible surface area (backbone atoms only — not comparable to full-atom values): 4479 Å² total; per-residue (Å²): 116,67,67,62,52,54,46,47,52,54,51,51,56,52,48,52,58,51,57,73,70,51,69,96,44,89,77,44,48,62,57,51,54,63,68,69,46,96,70,87,58,61,66,30,43,50,46,31,52,52,34,43,76,75,74,42,63,42,80,80,37,46,67,62,16,49,50,52,47,50,56,54,59,71,78,110

Sequence (76 aa):
MEVLNAHRARIEARLQAWQASLPDDGLYAPMAYLLDLPAKRVRPAATLLGCELFGGDPDRALDAALGIELFHNFTL

Radius of gyration: 12.71 Å; Cα contacts (8 Å, |Δi|>4): 46; chains: 1; bounding box: 32×22×35 Å

Secondary structure (DSSP, 8-state):
-HHHHHHHHHHHHHHHHHHTTS--STTTHHHHHHHHS----HHHHHHHHHHHHTT--GGGGHHHHHHHHHHHHHT-